Protein AF-M0AZI6-F1 (afdb_monomer)

Mean predicted aligned error: 20.74 Å

Sequence (158 aa):
MNLPDRFRDLPAWAAVLASVLGLVVVLTGLSMVLGIVFAGIAVGMELGSPALGVLAALLGLAIVAVPTIAVVLALRGGEDEREGGHGARYDDASDDRVATLRDRYTAGEIDDETFEQRVDELLSGTDATAAGTERESSKRRNHAADRADETRTPERER

Radius of gyration: 29.49 Å; Cα contacts (8 Å, |Δi|>4): 55; chains: 1; bounding box: 64×43×99 Å

InterPro domains:
  IPR018649 SHOCT domain [PF09851] (96-123)

Solvent-accessible surface area (backbone atoms only — not comparable to full-atom values): 9332 Å² total; per-residue (Å²): 131,86,76,68,73,81,69,75,72,69,53,74,66,54,58,51,50,52,51,53,50,50,50,51,51,51,50,51,53,52,49,53,51,50,48,40,36,51,50,18,40,53,55,9,56,76,70,75,34,63,69,56,3,52,51,44,13,52,52,49,40,48,69,51,48,51,58,51,51,50,51,54,48,50,66,66,57,62,73,81,78,72,72,99,65,97,78,65,80,67,61,56,61,50,53,55,52,52,53,56,50,51,53,38,41,77,71,62,78,43,55,70,70,60,48,54,56,52,49,52,51,56,58,56,53,58,62,54,60,66,64,57,61,60,61,58,58,54,57,59,52,55,60,56,56,62,64,63,64,79,75,73,73,89,83,75,93,131

Foldseek 3Di:
DDDDPVVVCPDPVNVVVVVVVVVVVVVVLVVVLVVLLVVLQVVCVVVVHSVRSNVSSVVSNCVSVVVVVVVVVCVVVVVPPDDDDPDPPQVVVLVVVLVVLVVCVVVVVDDPVRSVVVNCVSVVVSVVVVVPPVVVVVVVVVVVVVVVVVPPDDDDDD

Secondary structure (DSSP, 8-state):
----GGGT---HHHHHHHHHHHHHHHHHHHHHHHHHHHHHHHHHHHTT-HHHHHHHHHHHHHHHHHHHHHHHHHHHHTTSSS---S--TTTHHHHHHHHHHHHHHHTTSS-HHHHHHHHHHHHHHHHHHHHHHHHHHHHHHHHHHHHHHTT-------

Structure (mmCIF, N/CA/C/O backbone):
data_AF-M0AZI6-F1
#
_entry.id   AF-M0AZI6-F1
#
loop_
_atom_site.group_PDB
_atom_site.id
_atom_site.type_symbol
_atom_site.label_atom_id
_atom_site.label_alt_id
_atom_site.label_comp_id
_atom_site.label_asym_id
_atom_site.label_entity_id
_atom_site.label_seq_id
_atom_site.pdbx_PDB_ins_code
_atom_site.Cartn_x
_atom_site.Cartn_y
_atom_site.Cartn_z
_atom_site.occupancy
_atom_site.B_iso_or_equiv
_atom_site.auth_seq_id
_atom_site.auth_comp_id
_atom_site.auth_asym_id
_atom_site.auth_atom_id
_atom_site.pdbx_PDB_model_num
ATOM 1 N N . MET A 1 1 ? 4.549 8.734 -32.712 1.00 39.88 1 MET A N 1
ATOM 2 C CA . MET A 1 1 ? 5.541 9.827 -32.573 1.00 39.88 1 MET A CA 1
ATOM 3 C C . MET A 1 1 ? 6.822 9.201 -32.044 1.00 39.88 1 MET A C 1
ATOM 5 O O . MET A 1 1 ? 6.769 8.613 -30.976 1.00 39.88 1 MET A O 1
ATOM 9 N N . ASN A 1 2 ? 7.919 9.235 -32.809 1.00 50.94 2 ASN A N 1
ATOM 10 C CA . ASN A 1 2 ? 9.216 8.711 -32.363 1.00 50.94 2 ASN A CA 1
ATOM 11 C C . ASN A 1 2 ? 9.703 9.542 -31.172 1.00 50.94 2 ASN A C 1
ATOM 13 O O . ASN A 1 2 ? 9.966 10.736 -31.329 1.00 50.94 2 ASN A O 1
ATOM 17 N N . LEU A 1 3 ? 9.784 8.937 -29.986 1.00 52.16 3 LEU A N 1
ATOM 18 C CA . LEU A 1 3 ? 10.484 9.561 -28.871 1.00 52.16 3 LEU A CA 1
ATOM 19 C C . LEU A 1 3 ? 11.988 9.591 -29.205 1.00 52.16 3 LEU A C 1
ATOM 21 O O . LEU A 1 3 ? 12.523 8.576 -29.645 1.00 52.16 3 LEU A O 1
ATOM 25 N N . PRO A 1 4 ? 12.668 10.741 -29.052 1.00 62.44 4 PRO A N 1
ATOM 26 C CA . PRO A 1 4 ? 14.069 10.889 -29.432 1.00 62.44 4 PRO A CA 1
ATOM 27 C C . PRO A 1 4 ? 14.990 10.040 -28.544 1.00 62.44 4 PRO A C 1
ATOM 29 O O . PRO A 1 4 ? 14.836 10.025 -27.322 1.00 62.44 4 PRO A O 1
ATOM 32 N N . ASP A 1 5 ? 15.992 9.408 -29.162 1.00 62.00 5 ASP A N 1
ATOM 33 C CA . ASP A 1 5 ? 16.919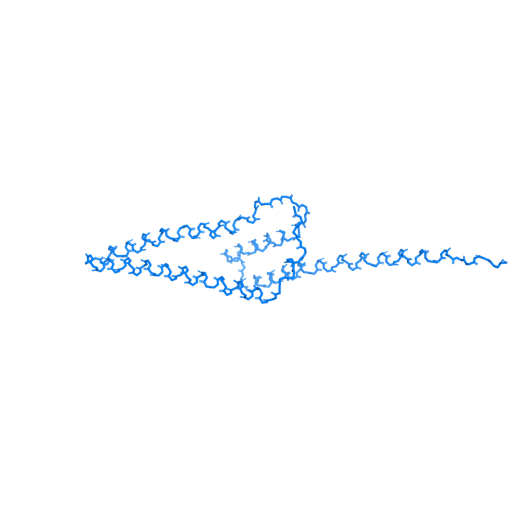 8.427 -28.563 1.00 62.00 5 ASP A CA 1
ATOM 34 C C . ASP A 1 5 ? 17.651 8.898 -27.295 1.00 62.00 5 ASP A C 1
ATOM 36 O O . ASP A 1 5 ? 18.075 8.085 -26.482 1.00 62.00 5 ASP A O 1
ATOM 40 N N . ARG A 1 6 ? 17.717 10.212 -27.056 1.00 59.53 6 ARG A N 1
ATOM 41 C CA . ARG A 1 6 ? 18.323 10.826 -25.861 1.00 59.53 6 ARG A CA 1
ATOM 42 C C . ARG A 1 6 ? 17.691 10.426 -24.518 1.00 59.53 6 ARG A C 1
ATOM 44 O O . ARG A 1 6 ? 18.242 10.771 -23.481 1.00 59.53 6 ARG A O 1
ATOM 51 N N . PHE A 1 7 ? 16.522 9.784 -24.523 1.00 56.47 7 PHE A N 1
ATOM 52 C CA . PHE A 1 7 ? 15.871 9.287 -23.305 1.00 56.47 7 PHE A CA 1
ATOM 53 C C . PHE A 1 7 ? 16.237 7.835 -22.964 1.00 56.47 7 PHE A C 1
ATOM 55 O O . PHE A 1 7 ? 15.854 7.365 -21.897 1.00 56.47 7 PHE A O 1
ATOM 62 N N . ARG A 1 8 ? 16.965 7.127 -23.841 1.00 56.31 8 ARG A N 1
ATOM 63 C CA . ARG A 1 8 ? 17.397 5.739 -23.595 1.00 56.31 8 ARG A CA 1
ATOM 64 C C . ARG A 1 8 ? 18.618 5.646 -22.680 1.00 56.31 8 ARG A C 1
ATOM 66 O O . ARG A 1 8 ? 18.723 4.687 -21.927 1.00 56.31 8 ARG A O 1
ATOM 73 N N . ASP A 1 9 ? 19.463 6.674 -22.664 1.00 62.69 9 ASP A N 1
ATOM 74 C CA . ASP A 1 9 ? 20.607 6.773 -21.755 1.00 62.69 9 ASP A CA 1
ATOM 75 C C . ASP A 1 9 ? 20.221 7.542 -20.486 1.00 62.69 9 ASP A C 1
ATOM 77 O O . ASP A 1 9 ? 20.711 8.644 -20.232 1.00 62.69 9 ASP A O 1
ATOM 81 N N . LEU A 1 10 ? 19.297 7.003 -19.687 1.00 62.66 10 LEU A N 1
ATOM 82 C CA . LEU A 1 10 ? 19.069 7.535 -18.344 1.00 62.66 10 LEU A CA 1
ATOM 83 C C . LEU A 1 10 ? 20.222 7.056 -17.444 1.00 62.66 10 LEU A C 1
ATOM 85 O O . LEU A 1 10 ? 20.344 5.861 -17.176 1.00 62.66 10 LEU A O 1
ATOM 89 N N . PRO A 1 11 ? 21.105 7.958 -16.991 1.00 74.25 11 PRO A N 1
ATOM 90 C CA . PRO A 1 11 ? 22.279 7.587 -16.210 1.00 74.25 11 PRO A CA 1
ATOM 91 C C . PRO A 1 11 ? 21.869 7.009 -14.850 1.00 74.25 11 PRO A C 1
ATOM 93 O O . PRO A 1 11 ? 20.858 7.411 -14.282 1.00 74.25 11 PRO A O 1
ATOM 96 N N . ALA A 1 12 ? 22.680 6.111 -14.283 1.00 74.50 12 ALA A N 1
ATOM 97 C CA . ALA A 1 12 ? 22.377 5.401 -13.031 1.00 74.50 12 ALA A CA 1
ATOM 98 C C . ALA A 1 12 ? 21.967 6.319 -11.856 1.00 74.50 12 ALA A C 1
ATOM 100 O O . ALA A 1 12 ? 21.188 5.918 -10.993 1.00 74.50 12 ALA A O 1
ATOM 101 N N . TRP A 1 13 ? 22.422 7.579 -11.837 1.00 72.00 13 TRP A N 1
ATOM 102 C CA . TRP A 1 13 ? 21.996 8.564 -10.837 1.00 72.00 13 TRP A CA 1
ATOM 103 C C . TRP A 1 13 ? 20.508 8.936 -10.938 1.00 72.00 13 TRP A C 1
ATOM 105 O O . TRP A 1 13 ? 19.894 9.247 -9.921 1.00 72.00 13 TRP A O 1
ATOM 115 N N . ALA A 1 14 ? 19.904 8.868 -12.127 1.00 78.19 14 ALA A N 1
ATOM 116 C CA . ALA A 1 14 ? 18.480 9.112 -12.331 1.00 78.19 14 ALA A CA 1
ATOM 117 C C . ALA A 1 14 ? 17.626 8.019 -11.674 1.00 78.19 14 ALA A C 1
ATOM 119 O O . ALA A 1 14 ? 16.618 8.336 -11.048 1.00 78.19 14 ALA A O 1
ATOM 120 N N . ALA A 1 15 ? 18.063 6.756 -11.730 1.00 74.75 15 ALA A N 1
ATOM 121 C CA . ALA A 1 15 ? 17.407 5.656 -11.020 1.00 74.75 15 ALA A CA 1
ATOM 122 C C . ALA A 1 15 ? 17.476 5.848 -9.496 1.00 74.75 15 ALA A C 1
ATOM 124 O O . ALA A 1 15 ? 16.485 5.650 -8.795 1.00 74.75 15 ALA A O 1
ATOM 125 N N . VAL A 1 16 ? 18.619 6.317 -8.981 1.00 80.12 16 VAL A N 1
ATOM 126 C CA . VAL A 1 16 ? 18.770 6.652 -7.556 1.00 80.12 16 VAL A CA 1
ATOM 127 C C . VAL A 1 16 ? 17.843 7.803 -7.161 1.00 80.12 16 VAL A C 1
ATOM 129 O O . VAL A 1 16 ? 17.147 7.698 -6.156 1.00 80.12 16 VAL A O 1
ATOM 132 N N . LEU A 1 17 ? 17.767 8.876 -7.955 1.00 85.19 17 LEU A N 1
ATOM 133 C CA . LEU A 1 17 ? 16.854 9.991 -7.680 1.00 85.19 17 LEU A CA 1
ATOM 134 C C . LEU A 1 17 ? 15.383 9.579 -7.759 1.00 85.19 17 LEU A C 1
ATOM 136 O O . LEU A 1 17 ? 14.599 10.009 -6.919 1.00 85.19 17 LEU A O 1
ATOM 140 N N . ALA A 1 18 ? 15.009 8.739 -8.725 1.00 80.25 18 ALA A N 1
ATOM 141 C CA . ALA A 1 18 ? 13.656 8.204 -8.830 1.00 80.25 18 ALA A CA 1
ATOM 142 C C . ALA A 1 18 ? 13.306 7.331 -7.616 1.00 80.25 18 ALA A C 1
ATOM 144 O O . ALA A 1 18 ? 12.222 7.474 -7.056 1.00 80.25 18 ALA A O 1
ATOM 145 N N . SER A 1 19 ? 14.242 6.496 -7.157 1.00 81.25 19 SER A N 1
ATOM 146 C CA . SER A 1 19 ? 14.090 5.688 -5.942 1.00 81.25 19 SER A CA 1
ATOM 147 C C . SER A 1 19 ? 13.926 6.559 -4.692 1.00 81.25 19 SER A C 1
ATOM 149 O O . SER A 1 19 ? 12.984 6.372 -3.923 1.00 81.25 19 SER A O 1
ATOM 151 N N . VAL A 1 20 ? 14.772 7.580 -4.524 1.00 88.69 20 VAL A N 1
ATOM 152 C CA . VAL A 1 20 ? 14.676 8.532 -3.404 1.00 88.69 20 VAL A CA 1
ATOM 153 C C . VAL A 1 20 ? 13.359 9.303 -3.451 1.00 88.69 20 VAL A C 1
ATOM 155 O O . VAL A 1 20 ? 12.695 9.441 -2.427 1.00 88.69 20 VAL A O 1
ATOM 158 N N . LEU A 1 21 ? 12.944 9.777 -4.627 1.00 85.62 21 LEU A N 1
ATOM 159 C CA . LEU A 1 21 ? 11.679 10.488 -4.791 1.00 85.62 21 LEU A CA 1
ATOM 160 C C . LEU A 1 21 ? 10.487 9.576 -4.479 1.00 85.62 21 LEU A C 1
ATOM 162 O O . LEU A 1 21 ? 9.579 9.985 -3.759 1.00 85.62 21 LEU A O 1
ATOM 166 N N . GLY A 1 22 ? 10.516 8.3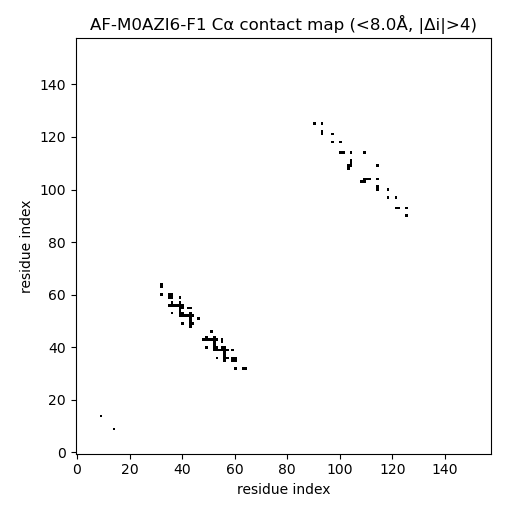30 -4.955 1.00 83.75 22 GLY A N 1
ATOM 167 C CA . GLY A 1 22 ? 9.520 7.313 -4.629 1.00 83.75 22 GLY A CA 1
ATOM 168 C C . GLY A 1 22 ? 9.438 7.064 -3.125 1.00 83.75 22 GLY A C 1
ATOM 169 O O . GLY A 1 22 ? 8.349 7.103 -2.555 1.00 83.75 22 GLY A O 1
ATOM 170 N N . LEU A 1 23 ? 10.583 6.917 -2.457 1.00 87.12 23 LEU A N 1
ATOM 171 C CA . LEU A 1 23 ? 10.650 6.764 -1.005 1.00 87.12 23 LEU A CA 1
ATOM 172 C C . LEU A 1 23 ? 10.051 7.974 -0.276 1.00 87.12 23 LEU A C 1
ATOM 174 O O . LEU A 1 23 ? 9.288 7.791 0.667 1.00 87.12 23 LEU A O 1
ATOM 178 N N . VAL A 1 24 ? 10.351 9.199 -0.719 1.00 89.00 24 VAL A N 1
ATOM 179 C CA . VAL A 1 24 ? 9.799 10.433 -0.133 1.00 89.00 24 VAL A CA 1
ATOM 180 C C . VAL A 1 24 ? 8.284 10.495 -0.300 1.00 89.00 24 VAL A C 1
ATOM 182 O O . VAL A 1 24 ? 7.582 10.844 0.649 1.00 89.00 24 VAL A O 1
ATOM 185 N N . VAL A 1 25 ? 7.761 10.134 -1.471 1.00 84.81 25 VAL A N 1
ATOM 186 C CA . VAL A 1 25 ? 6.313 10.088 -1.721 1.00 84.81 25 VAL A CA 1
ATOM 187 C C . VAL A 1 25 ? 5.646 9.047 -0.823 1.00 84.81 25 VAL A C 1
ATOM 189 O O . VAL A 1 25 ? 4.640 9.356 -0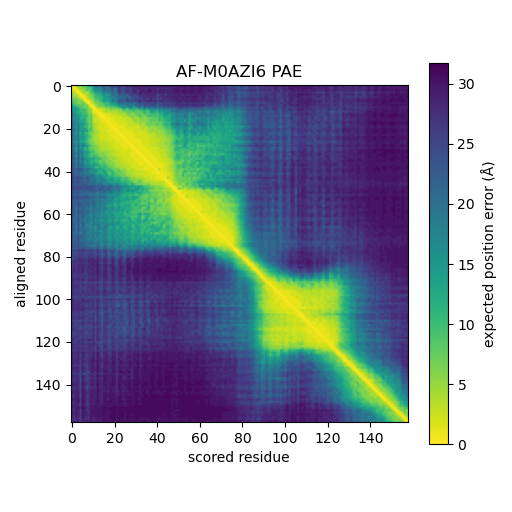.185 1.00 84.81 25 VAL A O 1
ATOM 192 N N . VAL A 1 26 ? 6.233 7.853 -0.699 1.00 83.19 26 VAL A N 1
ATOM 193 C CA . VAL A 1 26 ? 5.743 6.801 0.205 1.00 83.19 26 VAL A CA 1
ATOM 194 C C . VAL A 1 26 ? 5.764 7.278 1.655 1.00 83.19 26 VAL A C 1
ATOM 196 O O . VAL A 1 26 ? 4.753 7.155 2.344 1.00 83.19 26 VAL A O 1
ATOM 199 N N . LEU A 1 27 ? 6.864 7.881 2.115 1.00 84.38 27 LEU A N 1
ATOM 200 C CA . LEU A 1 27 ? 6.968 8.424 3.472 1.00 84.38 27 LEU A CA 1
ATOM 201 C C . LEU A 1 27 ? 5.931 9.519 3.727 1.00 84.38 27 LEU A C 1
ATOM 203 O O . LEU A 1 27 ? 5.328 9.561 4.795 1.00 84.38 27 LEU A O 1
ATOM 207 N N . THR A 1 28 ? 5.718 10.402 2.753 1.00 87.00 28 THR A N 1
ATOM 208 C CA . THR A 1 28 ? 4.760 11.507 2.867 1.00 87.00 28 THR A CA 1
ATOM 209 C C . THR A 1 28 ? 3.333 10.974 2.936 1.00 87.00 28 THR A C 1
ATOM 211 O O . THR A 1 28 ? 2.567 11.393 3.803 1.00 87.00 28 THR A O 1
ATOM 214 N N . GLY A 1 29 ? 2.990 10.000 2.088 1.00 84.06 29 GLY A N 1
ATOM 215 C CA . GLY A 1 29 ? 1.700 9.313 2.138 1.00 84.06 29 GLY A CA 1
ATOM 216 C C . GLY A 1 29 ? 1.482 8.596 3.470 1.00 84.06 29 GLY A C 1
ATOM 217 O O . GLY A 1 29 ? 0.439 8.767 4.099 1.00 84.06 29 GLY A O 1
ATOM 218 N N . LEU A 1 30 ? 2.495 7.870 3.952 1.00 83.00 30 LEU A N 1
ATOM 219 C CA . LEU A 1 30 ? 2.462 7.196 5.250 1.00 83.00 30 LEU A CA 1
ATOM 220 C C . LEU A 1 30 ? 2.253 8.195 6.398 1.00 83.00 30 LEU A C 1
ATOM 222 O O . LEU A 1 30 ? 1.440 7.958 7.287 1.00 83.00 30 LEU A O 1
ATOM 226 N N . SER A 1 31 ? 2.949 9.332 6.357 1.00 87.38 31 SER A N 1
ATOM 227 C CA . SER A 1 31 ? 2.853 10.386 7.370 1.00 87.38 31 SER A CA 1
ATOM 228 C C . SER A 1 31 ? 1.473 11.055 7.371 1.00 87.38 31 SER A C 1
ATOM 230 O O . SER A 1 31 ? 0.894 11.289 8.432 1.00 87.38 31 SER A O 1
ATOM 232 N N . MET A 1 32 ? 0.888 11.286 6.190 1.00 86.56 32 MET A N 1
ATOM 233 C CA . MET A 1 32 ? -0.471 11.820 6.054 1.00 86.56 32 MET A CA 1
ATOM 234 C C . MET A 1 32 ? -1.515 10.857 6.634 1.00 86.56 32 MET A C 1
ATOM 236 O O . MET A 1 32 ? -2.386 11.274 7.398 1.00 86.56 32 MET A O 1
ATOM 240 N N . VAL A 1 33 ? -1.393 9.562 6.327 1.00 80.94 33 VAL A N 1
ATOM 241 C CA . VAL A 1 33 ? -2.247 8.506 6.888 1.00 80.94 33 VAL A CA 1
ATOM 242 C C . VAL A 1 33 ? -2.140 8.464 8.412 1.00 80.94 33 VAL A C 1
ATOM 244 O O . VAL A 1 3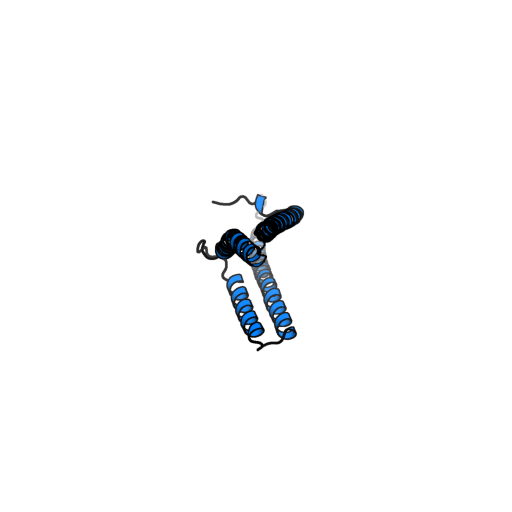3 ? -3.158 8.457 9.107 1.00 80.94 33 VAL A O 1
ATOM 247 N N . LEU A 1 34 ? -0.917 8.493 8.943 1.00 83.50 34 LEU A N 1
ATOM 248 C CA . LEU A 1 34 ? -0.677 8.465 10.382 1.00 83.50 34 LEU A CA 1
ATOM 249 C C . LEU A 1 34 ? -1.275 9.696 11.078 1.00 83.50 34 LEU A C 1
ATOM 251 O O . LEU A 1 34 ? -1.887 9.564 12.137 1.00 83.50 34 LEU A O 1
ATOM 255 N N . GLY A 1 35 ? -1.170 10.874 10.456 1.00 87.12 35 GLY A N 1
ATOM 256 C CA . GLY A 1 35 ? -1.779 12.111 10.945 1.00 87.12 35 GLY A CA 1
ATOM 257 C C . GLY A 1 35 ? -3.305 12.034 11.042 1.00 87.12 35 GLY A C 1
ATOM 258 O O . GLY A 1 35 ? -3.874 12.463 12.044 1.00 87.12 35 GLY A O 1
ATOM 259 N N . ILE A 1 36 ? -3.972 11.432 10.054 1.00 81.00 36 ILE A N 1
ATOM 260 C CA . ILE A 1 36 ? -5.434 11.249 10.056 1.00 81.00 36 ILE A CA 1
ATOM 261 C C . ILE A 1 36 ? -5.875 10.311 11.181 1.00 81.00 36 ILE A C 1
ATOM 263 O O . ILE A 1 36 ? -6.848 10.596 11.881 1.00 81.00 36 ILE A O 1
ATOM 267 N N . VAL A 1 37 ? -5.139 9.220 11.395 1.00 79.25 37 VAL A N 1
ATOM 268 C CA . VAL A 1 37 ? -5.407 8.287 12.497 1.00 79.25 37 VAL A CA 1
ATOM 269 C C . VAL A 1 37 ? -5.241 8.989 13.844 1.00 79.25 37 VAL A C 1
ATOM 271 O O . VAL A 1 37 ? -6.119 8.893 14.701 1.00 79.25 37 VAL A O 1
ATOM 274 N N . PHE A 1 38 ? -4.153 9.743 14.021 1.00 83.56 38 PHE A N 1
ATOM 275 C CA . PHE A 1 38 ? -3.885 10.465 15.264 1.00 83.56 38 PHE A CA 1
ATOM 276 C C . PHE A 1 38 ? -4.939 11.543 15.543 1.00 83.56 38 PHE A C 1
ATOM 278 O O . PHE A 1 38 ? -5.409 11.667 16.673 1.00 83.56 38 PHE A O 1
ATOM 285 N N . ALA A 1 39 ? -5.364 12.274 14.509 1.00 80.44 39 ALA A N 1
ATOM 286 C CA . ALA A 1 39 ? -6.440 13.255 14.605 1.00 80.44 39 ALA A CA 1
ATOM 287 C C . ALA A 1 39 ? -7.776 12.601 14.994 1.00 80.44 39 ALA A C 1
ATOM 289 O O . ALA A 1 39 ? -8.462 13.097 15.885 1.00 80.44 39 ALA A O 1
ATOM 290 N N . GLY A 1 40 ? -8.126 11.458 14.393 1.00 74.44 40 GLY A N 1
ATOM 291 C CA . GLY A 1 40 ? -9.335 10.709 14.751 1.00 74.44 40 GLY A CA 1
ATOM 292 C C . GLY A 1 40 ? -9.322 10.225 16.204 1.00 74.44 40 GLY A C 1
ATOM 293 O O . GLY A 1 40 ? -10.308 10.389 16.923 1.00 74.44 40 GLY A O 1
ATOM 294 N N . ILE A 1 41 ? -8.184 9.704 16.673 1.00 76.44 41 ILE A N 1
ATOM 295 C CA . ILE A 1 41 ? -8.009 9.277 18.069 1.00 76.44 41 ILE A CA 1
ATOM 296 C C . ILE A 1 41 ? -8.133 10.468 19.028 1.00 76.44 41 ILE A C 1
ATOM 298 O O . ILE A 1 41 ? -8.839 10.357 20.030 1.00 76.44 41 ILE A O 1
ATOM 302 N N . ALA A 1 42 ? -7.499 11.603 18.720 1.00 82.62 42 ALA A N 1
ATOM 303 C CA . ALA A 1 42 ? -7.572 12.812 19.540 1.00 82.62 42 ALA A CA 1
ATOM 304 C C . ALA A 1 42 ? -9.019 13.312 19.694 1.00 82.62 42 ALA A C 1
ATOM 306 O O . ALA A 1 42 ? -9.473 13.546 20.813 1.00 82.62 42 ALA A O 1
ATOM 307 N N . VAL A 1 43 ? -9.775 13.360 18.592 1.00 77.50 43 VAL A N 1
ATOM 308 C CA . VAL A 1 43 ? -11.202 13.725 18.598 1.00 77.50 43 VAL A CA 1
ATOM 309 C C . VAL A 1 43 ? -12.029 12.749 19.445 1.00 77.50 43 VAL A C 1
ATOM 311 O O . VAL A 1 43 ? -12.908 13.165 20.198 1.00 77.50 43 VAL A O 1
ATOM 314 N N . GLY A 1 44 ? -11.741 11.447 19.382 1.00 74.69 44 GLY A N 1
ATOM 315 C CA . GLY A 1 44 ? -12.424 10.457 20.220 1.00 74.69 44 GLY A CA 1
ATOM 316 C C . GLY A 1 44 ? -12.127 10.575 21.709 1.00 74.69 44 GLY A C 1
ATOM 317 O O . GLY A 1 44 ? -13.023 10.358 22.528 1.00 74.69 44 GLY A O 1
ATOM 318 N N . M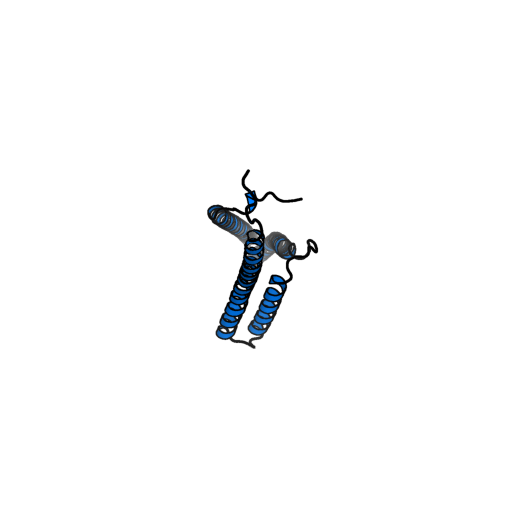ET A 1 45 ? -10.890 10.930 22.071 1.00 77.31 45 MET A N 1
ATOM 319 C CA . MET A 1 45 ? -10.539 11.201 23.467 1.00 77.31 45 MET A CA 1
ATOM 320 C C . MET A 1 45 ? -11.285 12.426 23.999 1.00 77.31 45 MET A C 1
ATOM 322 O O . MET A 1 45 ? -11.794 12.383 25.116 1.00 77.31 45 MET A O 1
ATOM 326 N N . GLU A 1 46 ? -11.413 13.482 23.194 1.00 79.19 46 GLU A N 1
ATOM 327 C CA . GLU A 1 46 ? -12.133 14.706 23.567 1.00 79.19 46 GLU A CA 1
ATOM 328 C C . GLU A 1 46 ? -13.645 14.478 23.736 1.00 79.19 46 GLU A C 1
ATOM 330 O O . GLU A 1 46 ? -14.272 15.047 24.626 1.00 79.19 46 GLU A O 1
ATOM 335 N N . LEU A 1 47 ? -14.221 13.554 22.961 1.00 79.75 47 LEU A N 1
ATOM 336 C CA . LEU A 1 47 ? -15.616 13.112 23.093 1.00 79.75 47 LEU A CA 1
ATOM 33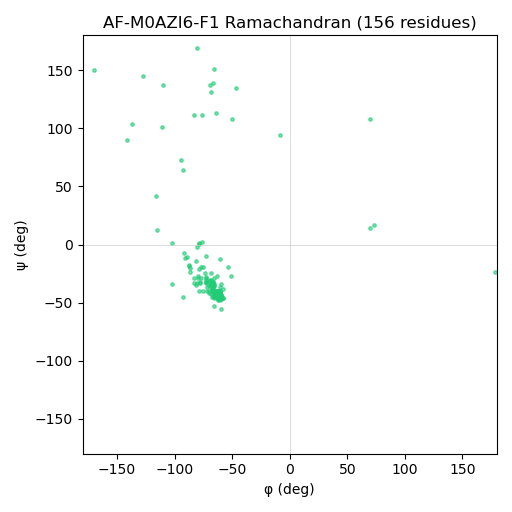7 C C . LEU A 1 47 ? -15.844 12.110 24.243 1.00 79.75 47 LEU A C 1
ATOM 339 O O . LEU A 1 47 ? -16.968 11.642 24.435 1.00 79.75 47 LEU A O 1
ATOM 343 N N . GLY A 1 48 ? -14.801 11.746 24.997 1.00 80.75 48 GLY A N 1
ATOM 344 C CA . GLY A 1 48 ? -14.884 10.810 26.124 1.00 80.75 48 GLY A CA 1
ATOM 345 C C . GLY A 1 48 ? -15.163 9.358 25.722 1.00 80.75 48 GLY A C 1
ATOM 346 O O . GLY A 1 48 ? -15.507 8.540 26.575 1.00 80.75 48 GLY A O 1
ATOM 347 N N . SER A 1 49 ? -15.025 9.018 24.436 1.00 81.44 49 SER A N 1
ATOM 348 C CA . SER A 1 49 ? -15.292 7.678 23.913 1.00 81.44 49 SER A CA 1
ATOM 349 C C . SER A 1 49 ? -14.204 7.249 22.924 1.00 81.44 49 SER A C 1
ATOM 351 O O . SER A 1 49 ? -14.219 7.656 21.756 1.00 81.44 49 SER A O 1
ATOM 353 N N . PRO A 1 50 ? -13.279 6.361 23.335 1.00 73.75 50 PRO A N 1
ATOM 354 C CA . PRO A 1 50 ? -12.224 5.874 22.449 1.00 73.75 50 PRO A CA 1
ATOM 355 C C . PRO A 1 50 ? -12.790 5.096 21.252 1.00 73.75 50 PRO A C 1
ATOM 357 O O . PRO A 1 50 ? -12.198 5.110 20.177 1.00 73.75 50 PRO A O 1
ATOM 360 N N . ALA A 1 51 ? -13.969 4.479 21.401 1.00 79.62 51 ALA A N 1
ATOM 361 C CA . ALA A 1 51 ? -14.653 3.782 20.314 1.00 79.62 51 ALA A CA 1
ATOM 362 C C . ALA A 1 51 ? -15.051 4.733 19.171 1.00 79.62 51 ALA A C 1
ATOM 364 O O . ALA A 1 51 ? -14.885 4.389 18.002 1.00 79.62 51 ALA A O 1
ATOM 365 N N . LEU A 1 52 ? -15.513 5.947 19.497 1.00 77.31 52 LEU A N 1
ATOM 366 C CA . LEU A 1 52 ? -15.814 6.972 18.493 1.00 77.31 52 LEU A CA 1
ATOM 367 C C . LEU A 1 52 ? -14.541 7.482 17.807 1.00 77.31 52 LEU A C 1
ATOM 369 O O . LEU A 1 52 ? -14.560 7.714 16.601 1.00 77.31 52 LEU A O 1
ATOM 373 N N . GLY A 1 53 ? -13.428 7.588 18.539 1.00 77.12 53 GLY A N 1
ATOM 374 C CA . GLY A 1 53 ? -12.132 7.970 17.966 1.00 77.12 53 GLY A CA 1
ATOM 375 C C . GLY A 1 53 ? -11.585 6.959 16.974 1.00 77.12 53 GLY A C 1
ATOM 376 O O . GLY A 1 53 ? -11.153 7.329 15.886 1.00 77.12 53 GLY A O 1
ATOM 377 N N . VAL A 1 54 ? -11.653 5.671 17.319 1.00 78.25 54 VAL A N 1
ATOM 378 C CA . VAL A 1 54 ? -11.253 4.586 16.412 1.00 78.25 54 VAL A CA 1
ATOM 379 C C . VAL A 1 54 ? -12.136 4.579 15.167 1.00 78.25 54 VAL A C 1
ATOM 381 O O . VAL A 1 54 ? -11.618 4.477 14.059 1.00 78.25 54 VAL A O 1
ATOM 384 N N . LEU A 1 55 ? -13.452 4.752 15.319 1.00 81.88 55 LEU A N 1
ATOM 385 C CA . LEU A 1 55 ? -14.365 4.812 14.179 1.00 81.88 55 LEU A CA 1
ATOM 386 C C . LEU A 1 55 ? -14.062 6.014 13.267 1.00 81.88 55 LEU A C 1
ATOM 388 O O . LEU A 1 55 ? -13.999 5.855 12.051 1.00 81.88 55 LEU A O 1
ATOM 392 N N . ALA A 1 56 ? -13.821 7.195 13.843 1.00 77.94 56 ALA A N 1
ATOM 393 C CA . ALA A 1 56 ? -13.452 8.397 13.097 1.00 77.94 56 ALA A CA 1
ATOM 394 C C . ALA A 1 56 ? -12.098 8.245 12.384 1.00 77.94 56 ALA A C 1
ATOM 396 O O . ALA A 1 56 ? -11.969 8.624 11.220 1.00 77.94 56 ALA A O 1
ATOM 397 N N . ALA A 1 57 ? -11.110 7.639 13.048 1.00 77.38 57 ALA A N 1
ATOM 398 C CA . ALA A 1 57 ? -9.807 7.332 12.466 1.00 77.38 57 ALA A CA 1
ATOM 399 C C . ALA A 1 57 ? -9.924 6.353 11.288 1.00 77.38 57 ALA A C 1
ATOM 401 O O . ALA A 1 57 ? -9.332 6.591 10.239 1.00 77.38 57 ALA A O 1
ATOM 402 N N . LEU A 1 58 ? -10.719 5.285 11.427 1.00 80.25 58 LEU A N 1
ATOM 403 C CA . LEU A 1 58 ? -10.972 4.322 10.351 1.00 80.25 58 LEU A CA 1
ATOM 404 C C . LEU A 1 58 ? -11.708 4.962 9.171 1.00 80.25 58 LEU A C 1
ATOM 406 O O . LEU A 1 58 ? -11.369 4.690 8.021 1.00 80.25 58 LEU A O 1
ATOM 410 N N . LEU A 1 59 ? -12.683 5.833 9.439 1.00 82.69 59 LEU A N 1
ATOM 411 C CA . LEU A 1 59 ? -13.415 6.544 8.394 1.00 82.69 59 LEU A CA 1
ATOM 412 C C . LEU A 1 59 ? -12.494 7.506 7.628 1.00 82.69 59 LEU A C 1
ATOM 414 O O . LEU A 1 59 ? -12.484 7.504 6.399 1.00 82.69 59 LEU A O 1
ATOM 418 N N . GLY A 1 60 ? -11.675 8.280 8.347 1.00 76.88 60 GLY A N 1
ATOM 419 C CA . GLY A 1 60 ? -10.669 9.157 7.749 1.00 76.88 60 GLY A CA 1
ATOM 420 C C . GLY A 1 60 ? -9.624 8.379 6.946 1.00 76.88 60 GLY A C 1
ATOM 421 O O . GLY A 1 60 ? -9.269 8.784 5.839 1.00 76.88 60 GLY A O 1
ATOM 422 N N . LEU A 1 61 ? -9.180 7.231 7.465 1.00 78.81 61 LEU A N 1
ATOM 423 C CA . LEU A 1 61 ? -8.269 6.332 6.765 1.00 78.81 61 LEU A CA 1
ATOM 424 C C . LEU A 1 61 ? -8.889 5.819 5.466 1.00 78.81 61 LEU A C 1
ATOM 426 O O . LEU A 1 61 ? -8.232 5.871 4.435 1.00 78.81 61 LEU A O 1
ATOM 430 N N . ALA A 1 62 ? -10.140 5.357 5.490 1.00 81.62 62 ALA A N 1
ATOM 431 C CA . ALA A 1 62 ? -10.815 4.833 4.306 1.00 81.62 62 ALA A CA 1
ATOM 432 C C . ALA A 1 62 ? -10.949 5.891 3.198 1.00 81.62 62 ALA A C 1
ATOM 434 O O . ALA A 1 62 ? -10.710 5.584 2.031 1.00 81.62 62 ALA A O 1
ATOM 435 N N . ILE A 1 63 ? -11.254 7.144 3.559 1.00 83.38 63 ILE A N 1
ATOM 436 C CA . ILE A 1 63 ? -11.368 8.264 2.609 1.00 83.38 63 ILE A CA 1
ATOM 437 C C . ILE A 1 63 ? -10.062 8.498 1.840 1.00 83.38 63 ILE A C 1
ATOM 439 O O . ILE A 1 63 ? -10.113 8.866 0.670 1.00 83.38 63 ILE A O 1
ATOM 443 N N . VAL A 1 64 ? -8.904 8.279 2.467 1.00 76.56 64 VAL A N 1
ATOM 444 C CA . VAL A 1 64 ? -7.595 8.475 1.822 1.00 76.56 64 VAL A CA 1
ATOM 445 C C . VAL A 1 64 ? -7.068 7.188 1.198 1.00 76.56 64 VAL A C 1
ATOM 447 O O . VAL A 1 64 ? -6.634 7.194 0.051 1.00 76.56 64 VAL A O 1
ATOM 450 N N . ALA A 1 65 ? -7.153 6.065 1.904 1.00 77.31 65 ALA A N 1
ATOM 451 C CA . ALA A 1 65 ? -6.612 4.791 1.451 1.00 77.31 65 ALA A CA 1
ATOM 452 C C . ALA A 1 65 ? -7.295 4.292 0.173 1.00 77.31 65 ALA A C 1
ATOM 454 O O . ALA A 1 65 ? -6.607 3.828 -0.730 1.00 77.31 65 ALA A O 1
ATOM 455 N N . VAL A 1 66 ? -8.621 4.420 0.056 1.00 84.81 66 VAL A N 1
ATOM 456 C CA . VAL A 1 66 ? -9.365 3.956 -1.128 1.00 84.81 66 VAL A CA 1
ATOM 457 C C . VAL A 1 66 ? -8.897 4.643 -2.419 1.00 84.81 66 VAL A C 1
ATOM 459 O O . VAL A 1 66 ? -8.502 3.924 -3.338 1.00 84.81 66 VAL A O 1
ATOM 462 N N . PRO A 1 67 ? -8.878 5.987 -2.535 1.00 78.94 67 PRO A N 1
ATOM 463 C CA . PRO A 1 67 ? -8.391 6.636 -3.748 1.00 78.94 67 PRO A CA 1
ATOM 464 C C . PRO A 1 67 ? -6.894 6.406 -3.969 1.00 78.94 67 PRO A C 1
ATOM 466 O O . PRO A 1 67 ? -6.486 6.234 -5.112 1.00 78.94 67 PRO A O 1
ATOM 469 N N . THR A 1 68 ? -6.070 6.341 -2.916 1.00 75.69 68 THR A N 1
ATOM 470 C CA . THR A 1 68 ? -4.641 6.027 -3.075 1.00 75.69 68 THR A CA 1
ATOM 471 C C . THR A 1 68 ? -4.435 4.633 -3.664 1.00 75.69 68 THR A C 1
ATOM 473 O O . THR A 1 68 ? -3.696 4.490 -4.635 1.00 75.69 68 THR A O 1
ATOM 476 N N . ILE A 1 69 ? -5.119 3.616 -3.134 1.00 81.25 69 ILE A N 1
ATOM 477 C CA . ILE A 1 69 ? -5.062 2.246 -3.659 1.00 81.25 69 ILE A CA 1
ATOM 478 C C . ILE A 1 69 ? -5.596 2.212 -5.088 1.00 81.25 69 ILE A C 1
ATOM 480 O O . ILE A 1 69 ? -4.955 1.612 -5.942 1.00 81.25 69 ILE A O 1
ATOM 484 N N . ALA A 1 70 ? -6.711 2.889 -5.374 1.00 83.81 70 ALA A N 1
ATOM 485 C CA . ALA A 1 70 ? -7.284 2.948 -6.717 1.00 83.81 70 ALA A CA 1
ATOM 486 C C . ALA A 1 70 ? -6.318 3.572 -7.735 1.00 83.81 70 ALA A C 1
ATOM 488 O O . ALA A 1 70 ? -6.168 3.044 -8.831 1.00 83.81 70 ALA A O 1
ATOM 489 N N . VAL A 1 71 ? -5.621 4.652 -7.370 1.00 79.06 71 VAL A N 1
ATOM 490 C CA . VAL A 1 71 ? -4.601 5.279 -8.225 1.00 79.06 71 VAL A CA 1
ATOM 491 C C . VAL A 1 71 ? -3.414 4.343 -8.435 1.00 79.06 71 VAL A C 1
ATOM 493 O O . VAL A 1 71 ? -2.967 4.183 -9.565 1.00 79.06 71 VAL A O 1
ATOM 496 N N . VAL A 1 72 ? -2.923 3.685 -7.383 1.00 80.00 72 VAL A N 1
ATOM 497 C CA . VAL A 1 72 ? -1.822 2.714 -7.498 1.00 80.00 72 VAL A CA 1
ATOM 498 C C . VAL A 1 72 ? -2.218 1.530 -8.383 1.00 80.00 72 VAL A C 1
ATOM 500 O O . VAL A 1 72 ? -1.427 1.106 -9.222 1.00 80.00 72 VAL A O 1
ATOM 503 N N . LEU A 1 73 ? -3.441 1.017 -8.236 1.00 79.88 73 LEU A N 1
ATOM 504 C CA . LEU A 1 73 ? -3.961 -0.062 -9.072 1.00 79.88 73 LEU A CA 1
ATOM 505 C C . LEU A 1 73 ? -4.147 0.386 -10.521 1.00 79.88 73 LEU A C 1
ATOM 507 O O . LEU A 1 73 ? -3.792 -0.358 -11.422 1.00 79.88 73 LEU A O 1
ATOM 511 N N . ALA A 1 74 ? -4.651 1.597 -10.756 1.00 74.50 74 ALA A N 1
ATOM 512 C CA . ALA A 1 74 ? -4.814 2.143 -12.102 1.00 74.50 74 ALA A CA 1
ATOM 513 C C . ALA A 1 74 ? -3.465 2.385 -12.794 1.00 74.50 74 ALA A C 1
ATOM 515 O O . ALA A 1 74 ? -3.340 2.171 -13.996 1.00 74.50 74 ALA A O 1
ATOM 516 N N . LEU A 1 75 ? -2.443 2.796 -12.039 1.00 74.81 75 LEU A N 1
ATOM 517 C CA . LEU A 1 75 ? -1.078 2.928 -12.548 1.00 74.81 75 LEU A CA 1
ATOM 518 C C . LEU A 1 75 ? -0.444 1.566 -12.853 1.00 74.81 75 LEU A C 1
ATOM 520 O O . LEU A 1 75 ? 0.311 1.476 -13.811 1.00 74.81 75 LEU A O 1
ATOM 524 N N . ARG A 1 76 ? -0.770 0.520 -12.082 1.00 71.81 76 ARG A N 1
ATOM 525 C CA . ARG A 1 76 ? -0.324 -0.861 -12.341 1.00 71.81 76 ARG A CA 1
ATOM 526 C C . ARG A 1 76 ? -1.096 -1.570 -13.457 1.00 71.81 76 ARG A C 1
ATOM 528 O O . ARG A 1 76 ? -0.516 -2.392 -14.139 1.00 71.81 76 ARG A O 1
ATOM 535 N N . GLY A 1 77 ? -2.386 -1.283 -13.632 1.00 54.72 77 GLY A N 1
ATOM 536 C CA . GLY A 1 77 ? -3.234 -1.900 -14.664 1.00 54.72 77 GLY A CA 1
ATOM 537 C C . GLY A 1 77 ? -3.236 -1.157 -16.004 1.00 54.72 77 GLY A C 1
ATOM 538 O O . GLY A 1 77 ? -3.740 -1.670 -16.994 1.00 54.72 77 GLY A O 1
ATOM 539 N N . GLY A 1 78 ? -2.677 0.055 -16.062 1.00 47.94 78 GLY A N 1
ATOM 540 C CA . GLY A 1 78 ? -2.592 0.858 -17.288 1.00 47.94 78 GLY A CA 1
ATOM 541 C C . GLY A 1 78 ? -1.522 0.403 -18.290 1.00 47.94 78 GLY A C 1
ATOM 542 O O . GLY A 1 78 ? -1.351 1.068 -19.316 1.00 47.94 78 GLY A O 1
ATOM 543 N N . GLU A 1 79 ? -0.801 -0.679 -17.992 1.00 51.25 79 GLU A N 1
ATOM 544 C CA . GLU A 1 79 ? 0.210 -1.289 -18.865 1.00 51.25 79 GLU A CA 1
ATOM 545 C C . GLU A 1 79 ? -0.404 -2.324 -19.833 1.00 51.25 79 GLU A C 1
ATOM 547 O O . GLU A 1 79 ? 0.170 -2.559 -20.892 1.00 51.25 79 GLU A O 1
ATOM 552 N N . ASP A 1 80 ? -1.620 -2.824 -19.565 1.00 50.84 80 ASP A N 1
ATOM 553 C CA . ASP A 1 80 ? -2.247 -3.898 -20.359 1.00 50.84 80 ASP A CA 1
ATOM 554 C C . ASP A 1 80 ? -3.125 -3.409 -21.535 1.00 50.84 80 ASP A C 1
ATOM 556 O O . ASP A 1 80 ? -3.505 -4.197 -22.400 1.00 50.84 80 ASP A O 1
ATOM 560 N N . GLU A 1 81 ? -3.459 -2.113 -21.620 1.00 48.72 81 GLU A N 1
ATOM 561 C CA . GLU A 1 81 ? -4.478 -1.618 -22.573 1.00 48.72 81 GLU A CA 1
ATOM 562 C C . GLU A 1 81 ? -3.963 -0.673 -23.679 1.00 48.72 81 GLU A C 1
ATOM 564 O O . GLU A 1 81 ? -4.765 -0.068 -24.400 1.00 48.72 81 GLU A O 1
ATOM 569 N N . ARG A 1 82 ? -2.644 -0.542 -23.893 1.00 44.94 82 ARG A N 1
ATOM 570 C CA . ARG A 1 82 ? -2.109 0.257 -25.016 1.00 44.94 82 ARG A CA 1
ATOM 571 C C . ARG A 1 82 ? -1.436 -0.589 -26.094 1.00 44.94 82 ARG A C 1
ATOM 573 O O . ARG A 1 82 ? -0.259 -0.904 -26.023 1.00 44.94 82 ARG A O 1
ATOM 580 N N . GLU A 1 83 ? -2.213 -0.786 -27.155 1.00 39.75 83 GLU A N 1
ATOM 581 C CA . GLU A 1 83 ? -1.771 -0.920 -28.546 1.00 39.75 83 GLU A CA 1
ATOM 582 C C . GLU A 1 83 ? -0.999 -2.188 -28.936 1.00 39.75 83 GLU A C 1
ATOM 584 O O . GLU A 1 83 ? 0.202 -2.348 -28.734 1.00 39.75 83 GLU A O 1
ATOM 589 N N . GLY A 1 84 ? -1.707 -3.033 -29.694 1.00 43.56 84 GLY A N 1
ATOM 590 C CA . GLY A 1 84 ? -1.114 -4.007 -30.595 1.00 43.56 84 GLY A CA 1
ATOM 591 C C . GLY A 1 84 ? -0.074 -3.362 -31.514 1.00 43.56 84 GLY A C 1
ATOM 592 O O . GLY A 1 84 ? -0.398 -2.656 -32.466 1.00 43.56 84 GLY A O 1
ATOM 593 N N . GLY A 1 85 ? 1.188 -3.671 -31.240 1.00 35.66 85 GLY A N 1
ATOM 594 C CA . GLY A 1 85 ? 2.342 -3.318 -32.050 1.00 35.66 85 GLY A CA 1
ATOM 595 C C . GLY A 1 85 ? 3.323 -4.480 -32.042 1.00 35.66 85 GLY A C 1
ATOM 596 O O . GLY A 1 85 ? 4.168 -4.580 -31.167 1.00 35.66 85 GLY A O 1
ATOM 597 N N . HIS A 1 86 ? 3.147 -5.385 -33.004 1.00 45.19 86 HIS A N 1
ATOM 598 C CA . HIS A 1 86 ? 4.092 -6.397 -33.492 1.00 45.19 86 HIS A CA 1
ATOM 599 C C . HIS A 1 86 ? 5.535 -6.269 -32.929 1.00 45.19 86 HIS A C 1
ATOM 601 O O . HIS A 1 86 ? 6.353 -5.538 -33.484 1.00 45.19 86 HIS A O 1
ATOM 607 N N . GLY A 1 87 ? 5.855 -6.986 -31.839 1.00 40.12 87 GLY A N 1
ATOM 608 C CA . GLY A 1 87 ? 7.219 -6.985 -31.286 1.00 40.12 87 GLY A CA 1
ATOM 609 C C . GLY A 1 87 ? 7.493 -7.802 -30.015 1.00 40.12 87 GLY A C 1
ATOM 610 O O . GLY A 1 87 ? 8.630 -8.216 -29.833 1.00 40.12 87 GLY A O 1
ATOM 611 N N . ALA A 1 88 ? 6.500 -8.101 -29.169 1.00 44.72 88 ALA A N 1
ATOM 612 C CA . ALA A 1 88 ? 6.743 -8.620 -27.810 1.00 44.72 88 ALA A CA 1
ATOM 613 C C . ALA A 1 88 ? 6.226 -10.053 -27.555 1.00 44.72 88 ALA A C 1
ATOM 615 O O . ALA A 1 88 ? 5.653 -10.338 -26.514 1.00 44.72 88 ALA A O 1
ATOM 616 N N . ARG A 1 89 ? 6.390 -10.986 -28.501 1.00 48.78 89 ARG A N 1
ATOM 617 C CA . ARG A 1 89 ? 5.877 -12.365 -28.319 1.00 48.78 89 ARG A CA 1
ATOM 618 C C . ARG A 1 89 ? 6.773 -13.276 -27.466 1.00 48.78 89 ARG A C 1
ATOM 620 O O . ARG A 1 89 ? 6.431 -14.439 -27.285 1.00 48.78 89 ARG A O 1
ATOM 627 N N . TYR A 1 90 ? 7.928 -12.788 -27.015 1.00 50.91 90 TYR A N 1
ATOM 628 C CA . TYR A 1 90 ? 8.902 -13.603 -26.285 1.00 50.91 90 TYR A CA 1
ATOM 629 C C . TYR A 1 90 ? 8.887 -13.360 -24.767 1.00 50.91 90 TYR A C 1
ATOM 631 O O . TYR A 1 90 ? 9.015 -14.343 -24.046 1.00 50.91 90 TYR A O 1
ATOM 639 N N . ASP A 1 91 ? 8.622 -12.134 -24.295 1.00 55.66 91 ASP A N 1
ATOM 640 C CA . ASP A 1 91 ? 8.555 -11.830 -22.849 1.00 55.66 91 ASP A CA 1
ATOM 641 C C . ASP A 1 91 ? 7.206 -12.210 -22.209 1.00 55.66 91 ASP A C 1
ATOM 643 O O . ASP A 1 91 ? 7.166 -12.741 -21.100 1.00 55.66 91 ASP A O 1
ATOM 647 N N . ASP A 1 92 ? 6.105 -12.064 -22.950 1.00 58.03 92 ASP A N 1
ATOM 648 C CA . ASP A 1 92 ? 4.748 -12.433 -22.509 1.00 58.03 92 ASP A CA 1
ATOM 649 C C . ASP A 1 92 ? 4.652 -13.928 -22.128 1.00 58.03 92 ASP A C 1
ATOM 651 O O . ASP A 1 92 ? 4.082 -14.325 -21.114 1.00 58.03 92 ASP A O 1
ATOM 655 N N . ALA A 1 93 ? 5.341 -14.783 -22.892 1.00 62.03 93 ALA A N 1
ATOM 656 C CA . ALA A 1 93 ? 5.351 -16.222 -22.656 1.00 62.03 93 ALA A CA 1
ATOM 657 C C . ALA A 1 93 ? 6.189 -16.645 -21.434 1.00 62.03 93 ALA A C 1
ATOM 659 O O . ALA A 1 93 ? 5.958 -17.735 -20.899 1.00 62.03 93 ALA A O 1
ATOM 660 N N . SER A 1 94 ? 7.184 -15.854 -21.015 1.00 64.81 94 SER A N 1
ATOM 661 C CA . SER A 1 94 ? 7.918 -16.098 -19.765 1.00 64.81 94 SER A CA 1
ATOM 662 C C . SER A 1 94 ? 7.123 -15.628 -18.553 1.00 64.81 94 SER A C 1
ATOM 664 O O . SER A 1 94 ? 7.055 -16.366 -17.568 1.00 64.81 94 SER A O 1
ATOM 666 N N . ASP A 1 95 ? 6.451 -14.482 -18.652 1.00 69.25 95 ASP A N 1
ATOM 667 C CA . ASP A 1 95 ? 5.635 -13.935 -17.565 1.00 69.25 95 ASP A CA 1
ATOM 668 C C . ASP A 1 95 ? 4.437 -14.841 -17.241 1.00 69.25 95 ASP A C 1
ATOM 670 O O . ASP A 1 95 ? 4.197 -15.164 -16.072 1.00 69.25 95 ASP A O 1
ATOM 674 N N . ASP A 1 96 ? 3.778 -15.394 -18.263 1.00 77.06 96 ASP A N 1
ATOM 675 C CA . ASP A 1 96 ? 2.708 -16.389 -18.102 1.00 77.06 96 ASP A CA 1
ATOM 676 C C . ASP A 1 96 ? 3.182 -17.677 -17.402 1.00 77.06 96 ASP A C 1
ATOM 678 O O . ASP A 1 96 ? 2.472 -18.292 -16.589 1.00 77.06 96 ASP A O 1
ATOM 682 N N . ARG A 1 97 ? 4.417 -18.109 -17.688 1.00 81.19 97 ARG A N 1
ATOM 683 C CA . ARG A 1 97 ? 5.009 -19.308 -17.070 1.00 81.19 97 ARG A CA 1
ATOM 684 C C . ARG A 1 97 ? 5.368 -19.069 -15.611 1.00 81.19 97 ARG A C 1
ATOM 686 O O . ARG A 1 97 ? 5.127 -19.952 -14.786 1.00 81.19 97 ARG A O 1
ATOM 693 N N . VAL A 1 98 ? 5.894 -17.890 -15.283 1.00 83.12 98 VAL A N 1
ATOM 694 C CA . VAL A 1 98 ? 6.190 -17.490 -13.899 1.00 83.12 98 VAL A CA 1
ATOM 695 C C . VAL A 1 98 ? 4.894 -17.343 -13.096 1.00 83.12 98 VAL A C 1
ATOM 697 O O . VAL A 1 98 ? 4.821 -17.824 -11.963 1.00 83.12 98 VAL A O 1
ATOM 700 N N . ALA A 1 99 ? 3.835 -16.783 -13.688 1.00 83.94 99 ALA A N 1
ATOM 701 C CA . ALA A 1 99 ? 2.520 -16.680 -13.053 1.00 83.94 99 ALA A CA 1
ATOM 702 C C . ALA A 1 99 ? 1.939 -18.057 -12.686 1.00 83.94 99 ALA A C 1
ATOM 704 O O . ALA A 1 99 ? 1.469 -18.254 -11.564 1.00 83.94 99 ALA A O 1
ATOM 705 N N . THR A 1 100 ? 2.058 -19.033 -13.588 1.00 85.50 100 THR A N 1
ATOM 706 C CA . THR A 1 100 ? 1.644 -20.426 -13.341 1.00 85.50 100 THR A CA 1
ATOM 707 C C . THR A 1 100 ? 2.493 -21.100 -12.254 1.00 85.50 100 THR A C 1
ATOM 709 O O . THR A 1 100 ? 2.011 -21.939 -11.490 1.00 85.50 100 THR A O 1
ATOM 712 N N . LEU A 1 101 ? 3.781 -20.758 -12.164 1.00 87.25 101 LEU A N 1
ATOM 713 C CA . LEU A 1 101 ? 4.666 -21.272 -11.120 1.00 87.25 101 LEU A CA 1
ATOM 714 C C . LEU A 1 101 ? 4.284 -20.735 -9.734 1.00 87.25 101 LEU A C 1
ATOM 716 O O . LEU A 1 101 ? 4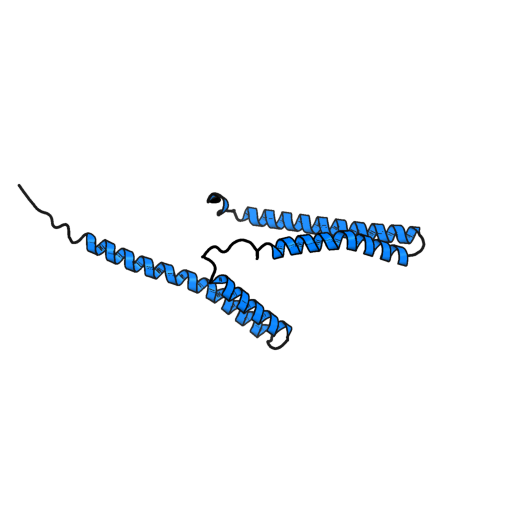.226 -21.499 -8.771 1.00 87.25 101 LEU A O 1
ATOM 720 N N . ARG A 1 102 ? 3.970 -19.437 -9.660 1.00 87.69 102 ARG A N 1
ATOM 721 C CA . ARG A 1 102 ? 3.528 -18.755 -8.437 1.00 87.69 102 ARG A CA 1
ATOM 722 C C . ARG A 1 102 ? 2.222 -19.335 -7.901 1.00 87.69 102 ARG A C 1
ATOM 724 O O . ARG A 1 102 ? 2.091 -19.516 -6.693 1.00 87.69 102 ARG A O 1
ATOM 731 N N . ASP A 1 103 ? 1.278 -19.660 -8.779 1.00 88.50 103 ASP A N 1
ATOM 732 C CA . ASP A 1 103 ? -0.002 -20.256 -8.380 1.00 88.50 103 ASP A CA 1
ATOM 733 C C . ASP A 1 103 ? 0.202 -21.609 -7.673 1.00 88.50 103 ASP A C 1
ATOM 735 O O . ASP A 1 103 ? -0.296 -21.826 -6.569 1.00 88.50 103 ASP A O 1
ATOM 739 N N . ARG A 1 104 ? 1.072 -22.468 -8.222 1.00 86.31 104 ARG A N 1
ATOM 740 C CA . ARG A 1 104 ? 1.403 -23.778 -7.628 1.00 86.31 104 ARG A CA 1
ATOM 741 C C . ARG A 1 104 ? 2.184 -23.694 -6.319 1.00 86.31 104 ARG A C 1
ATOM 743 O O . ARG A 1 104 ? 1.974 -24.525 -5.439 1.00 86.31 104 ARG A O 1
ATOM 750 N N . TYR A 1 105 ? 3.057 -22.698 -6.171 1.00 87.06 105 TYR A N 1
ATOM 751 C CA . TYR A 1 105 ? 3.732 -22.427 -4.897 1.00 87.06 105 TYR A CA 1
ATOM 752 C C . TYR A 1 105 ? 2.726 -22.018 -3.818 1.00 87.06 105 TYR A C 1
ATOM 754 O O . TYR A 1 105 ? 2.727 -22.556 -2.715 1.00 87.06 105 TYR A O 1
ATOM 762 N N . THR A 1 106 ? 1.795 -21.128 -4.166 1.00 91.94 106 THR A N 1
ATOM 763 C CA . THR A 1 106 ? 0.760 -20.650 -3.236 1.00 91.94 106 THR A CA 1
ATOM 764 C C . THR A 1 106 ? -0.240 -21.756 -2.878 1.00 91.94 106 THR A C 1
ATOM 766 O O . THR A 1 106 ? -0.755 -21.791 -1.761 1.00 91.94 106 THR A O 1
ATOM 769 N N . ALA A 1 107 ? -0.476 -22.694 -3.799 1.00 90.00 107 ALA A N 1
ATOM 770 C CA . ALA A 1 107 ? -1.237 -23.918 -3.559 1.00 90.00 107 ALA A CA 1
ATOM 771 C C . ALA A 1 107 ? -0.479 -24.960 -2.708 1.00 90.00 107 ALA A C 1
ATOM 773 O O . ALA A 1 107 ? -1.079 -25.944 -2.275 1.00 90.00 107 ALA A O 1
ATOM 774 N N . GLY A 1 108 ? 0.818 -24.755 -2.449 1.00 88.19 108 GLY A N 1
ATOM 775 C CA . GLY A 1 108 ? 1.668 -25.674 -1.690 1.00 88.19 108 GLY A CA 1
ATOM 776 C C . GLY A 1 108 ? 2.046 -26.951 -2.447 1.00 88.19 108 GLY A C 1
ATOM 777 O O . GLY A 1 108 ? 2.455 -27.928 -1.826 1.00 88.19 108 GLY A O 1
ATOM 778 N N . GLU A 1 109 ? 1.892 -26.971 -3.774 1.00 89.31 109 GLU A N 1
ATOM 779 C CA . GLU A 1 109 ? 2.240 -28.120 -4.625 1.00 89.31 109 GLU A CA 1
ATOM 780 C C . GLU A 1 109 ? 3.745 -28.217 -4.907 1.00 89.31 109 GLU A C 1
ATOM 782 O O . GLU A 1 109 ? 4.244 -29.283 -5.273 1.00 89.31 109 GLU A O 1
ATOM 787 N N . ILE A 1 110 ? 4.465 -27.104 -4.756 1.00 90.81 110 ILE A N 1
ATOM 788 C CA . ILE A 1 110 ? 5.921 -27.023 -4.871 1.00 90.81 110 ILE A CA 1
ATOM 789 C C . ILE A 1 110 ? 6.492 -26.346 -3.629 1.00 90.81 110 ILE A C 1
ATOM 791 O O . ILE A 1 110 ? 5.869 -25.445 -3.067 1.00 90.81 110 ILE A O 1
ATOM 795 N N . ASP A 1 111 ? 7.668 -26.796 -3.207 1.00 87.06 111 ASP A N 1
ATOM 796 C CA . ASP A 1 111 ? 8.407 -26.164 -2.121 1.00 87.06 111 ASP A CA 1
ATOM 797 C C . ASP A 1 111 ? 9.173 -24.917 -2.597 1.00 87.06 111 ASP A C 1
ATOM 799 O O . ASP A 1 111 ? 9.274 -24.623 -3.792 1.00 87.06 111 ASP A O 1
ATOM 803 N N . ASP A 1 112 ? 9.683 -24.175 -1.618 1.00 84.69 112 ASP A N 1
ATOM 804 C CA . ASP A 1 112 ? 10.420 -22.922 -1.799 1.00 84.69 112 ASP A CA 1
ATOM 805 C C . ASP A 1 112 ? 11.695 -23.117 -2.632 1.00 84.69 112 ASP A C 1
ATOM 807 O O . ASP A 1 112 ? 11.965 -22.360 -3.559 1.00 84.69 112 ASP A O 1
ATOM 811 N N . GLU A 1 113 ? 12.432 -24.199 -2.378 1.00 88.00 113 GLU A N 1
ATOM 812 C CA . GLU A 1 113 ? 13.697 -24.499 -3.056 1.00 88.00 113 GLU A CA 1
ATOM 813 C C . GLU A 1 113 ? 13.474 -24.833 -4.544 1.00 88.00 113 GLU A C 1
ATOM 815 O O . GLU A 1 113 ? 14.203 -24.373 -5.426 1.00 88.00 113 GLU A O 1
ATOM 820 N N . THR A 1 114 ? 12.394 -25.557 -4.843 1.00 87.00 114 THR A N 1
ATOM 821 C CA . THR A 1 114 ? 11.951 -25.896 -6.200 1.00 87.00 114 THR A CA 1
ATOM 822 C C . THR A 1 114 ? 11.410 -24.677 -6.941 1.00 87.00 114 THR A C 1
ATOM 824 O O . THR A 1 114 ? 11.583 -24.577 -8.160 1.00 87.00 114 THR A O 1
ATOM 827 N N . PHE A 1 115 ? 10.730 -23.763 -6.245 1.00 88.81 115 PHE A N 1
ATOM 828 C CA . PHE A 1 115 ? 10.239 -22.516 -6.828 1.00 88.81 115 PHE A CA 1
ATOM 829 C C . PHE A 1 115 ? 11.406 -21.618 -7.248 1.00 88.81 115 PHE A C 1
ATOM 831 O O . PHE A 1 115 ? 11.491 -21.261 -8.424 1.00 88.81 115 PHE A O 1
ATOM 838 N N . GLU A 1 116 ? 12.339 -21.346 -6.336 1.00 87.69 116 GLU A N 1
ATOM 839 C CA . GLU A 1 116 ? 13.516 -20.505 -6.587 1.00 87.69 116 GLU A CA 1
ATOM 840 C C . GLU A 1 116 ? 14.367 -21.055 -7.744 1.00 87.69 116 GLU A C 1
ATOM 842 O O . GLU A 1 116 ? 14.687 -20.324 -8.681 1.00 87.69 116 GLU A O 1
ATOM 847 N N . GLN A 1 117 ? 14.638 -22.367 -7.767 1.00 87.06 117 GLN A N 1
ATOM 848 C CA . GLN A 1 117 ? 15.411 -22.995 -8.847 1.00 87.06 117 GLN A CA 1
ATOM 849 C C . GLN A 1 117 ? 14.747 -22.841 -10.227 1.00 87.06 117 GLN A C 1
ATOM 851 O O . GLN A 1 117 ? 15.417 -22.619 -11.235 1.00 87.06 117 GLN A O 1
ATOM 856 N N . ARG A 1 118 ? 13.421 -22.982 -10.291 1.00 83.94 118 ARG A N 1
ATOM 857 C CA . ARG A 1 118 ? 12.651 -22.921 -11.544 1.00 83.94 118 ARG A CA 1
ATOM 858 C C . ARG A 1 118 ? 12.448 -21.490 -12.033 1.00 83.94 118 ARG A C 1
ATOM 860 O O . ARG A 1 118 ? 12.372 -21.278 -13.241 1.00 83.94 118 ARG A O 1
ATOM 867 N N . VAL A 1 119 ? 12.335 -20.526 -11.120 1.00 85.50 119 VAL A N 1
ATOM 868 C CA . VAL A 1 119 ? 12.279 -19.097 -11.454 1.00 85.50 119 VAL A CA 1
ATOM 869 C C . VAL A 1 119 ? 13.623 -18.637 -12.009 1.00 85.50 119 VAL A C 1
ATOM 871 O O . VAL A 1 119 ? 13.649 -18.003 -13.061 1.00 85.50 119 VAL A O 1
ATOM 874 N N . ASP A 1 120 ? 14.728 -19.024 -11.372 1.00 84.38 120 ASP A N 1
ATOM 875 C CA . ASP A 1 120 ? 16.079 -18.697 -11.839 1.00 84.38 120 ASP A CA 1
ATOM 876 C C . ASP A 1 120 ? 16.365 -19.273 -13.239 1.00 84.38 120 ASP A C 1
ATOM 878 O O . ASP A 1 120 ? 16.892 -18.580 -14.111 1.00 84.38 120 ASP A O 1
ATOM 882 N N . GLU A 1 121 ? 15.923 -20.508 -13.507 1.00 83.81 121 GLU A N 1
ATOM 883 C CA . GLU A 1 121 ? 16.026 -21.142 -14.830 1.00 83.81 121 GLU A CA 1
ATOM 884 C C . GLU A 1 121 ? 15.194 -20.408 -15.899 1.00 83.81 121 GLU A C 1
ATOM 886 O O . GLU A 1 121 ? 15.662 -20.198 -17.023 1.00 83.81 121 GLU A O 1
ATOM 891 N N . LEU A 1 122 ? 13.969 -19.993 -15.555 1.00 82.56 122 LEU A N 1
ATOM 892 C CA . LEU A 1 122 ? 13.079 -19.266 -16.465 1.00 82.56 122 LEU A CA 1
ATOM 893 C C . LEU A 1 122 ? 13.605 -17.867 -16.801 1.00 82.56 122 LEU A C 1
ATOM 895 O O . LEU A 1 122 ? 13.495 -17.452 -17.952 1.00 82.56 122 LEU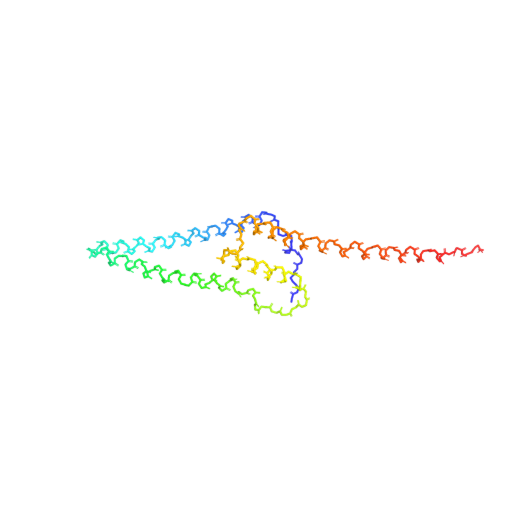 A O 1
ATOM 899 N N . LEU A 1 123 ? 14.201 -17.168 -15.834 1.00 78.62 123 LEU A N 1
ATOM 900 C CA . LEU A 1 123 ? 14.788 -15.842 -16.046 1.00 78.62 123 LEU A CA 1
ATOM 901 C C . LEU A 1 123 ? 16.123 -15.929 -16.802 1.00 78.62 123 LEU A C 1
ATOM 903 O O . LEU A 1 123 ? 16.353 -15.169 -17.740 1.00 78.62 123 LEU A O 1
ATOM 907 N N . SER A 1 124 ? 16.961 -16.919 -16.487 1.00 74.50 124 SER A N 1
ATOM 908 C CA . SE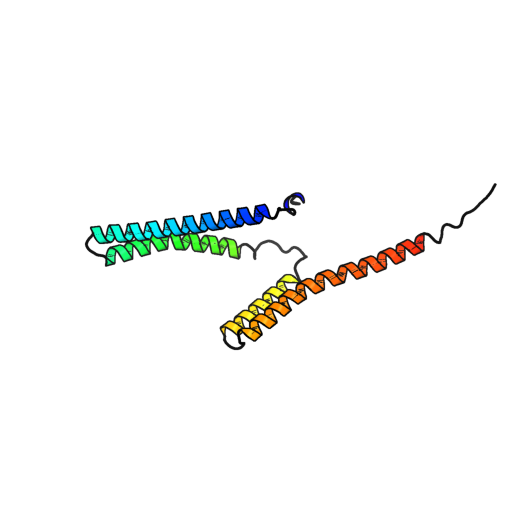R A 1 124 ? 18.252 -17.127 -17.161 1.00 74.50 124 SER A CA 1
ATOM 909 C C . SER A 1 124 ? 18.119 -17.595 -18.620 1.00 74.50 124 SER A C 1
ATOM 911 O O . SER A 1 124 ? 18.974 -17.300 -19.459 1.00 74.50 124 SER A O 1
ATOM 913 N N . GLY A 1 125 ? 17.057 -18.336 -18.959 1.00 61.84 125 GLY A N 1
ATOM 914 C CA . GLY A 1 125 ? 16.808 -18.830 -20.321 1.00 61.84 125 GLY A CA 1
ATOM 915 C C . GLY A 1 125 ? 16.353 -17.753 -21.317 1.00 61.84 125 GLY A C 1
ATOM 916 O O . GLY A 1 125 ? 16.625 -17.866 -22.521 1.00 61.84 125 GLY A O 1
ATOM 917 N N . THR A 1 126 ? 15.701 -16.695 -20.830 1.00 59.84 126 THR A N 1
ATOM 918 C CA . THR A 1 126 ? 15.234 -15.565 -21.649 1.00 59.84 126 THR A CA 1
ATOM 919 C C . THR A 1 126 ? 16.413 -14.725 -22.156 1.00 59.84 126 THR A C 1
ATOM 921 O O . THR A 1 126 ? 16.482 -14.417 -23.349 1.00 59.84 126 THR A O 1
ATOM 924 N N . ASP A 1 127 ? 17.428 -14.500 -21.317 1.00 52.44 127 ASP A N 1
ATOM 925 C CA . ASP A 1 127 ? 18.639 -13.752 -21.687 1.00 52.44 127 ASP A CA 1
ATOM 926 C C . ASP A 1 127 ? 19.517 -14.486 -22.720 1.00 52.44 127 ASP A C 1
ATOM 928 O O . ASP A 1 127 ? 20.130 -13.874 -23.603 1.00 52.44 127 ASP A O 1
ATOM 932 N N . ALA A 1 128 ? 19.558 -15.821 -22.672 1.00 48.66 128 ALA A N 1
ATOM 933 C CA . ALA A 1 128 ? 20.391 -16.627 -23.568 1.00 48.66 128 ALA A CA 1
ATOM 934 C C . ALA A 1 128 ? 19.859 -16.687 -25.014 1.00 48.66 128 ALA A C 1
ATOM 936 O O . ALA A 1 128 ? 20.637 -16.822 -25.966 1.00 48.66 128 ALA A O 1
ATOM 937 N N . THR A 1 129 ? 18.543 -16.562 -25.203 1.00 49.12 129 THR A N 1
ATOM 938 C CA . THR A 1 129 ? 17.907 -16.694 -26.526 1.00 49.12 129 THR A CA 1
ATOM 939 C C . THR A 1 129 ? 18.047 -15.412 -27.361 1.00 49.12 129 THR A C 1
ATOM 941 O O . THR A 1 129 ? 18.191 -15.479 -28.586 1.00 49.12 129 THR A O 1
ATOM 944 N N . ALA A 1 130 ? 18.131 -14.243 -26.716 1.00 47.75 130 ALA A N 1
ATOM 945 C CA . ALA A 1 130 ? 18.410 -12.972 -27.387 1.00 47.75 130 ALA A CA 1
ATOM 946 C C . ALA A 1 130 ? 19.837 -12.916 -27.974 1.00 47.75 130 ALA A C 1
ATOM 948 O O . ALA A 1 130 ? 20.040 -12.429 -29.087 1.00 47.75 130 ALA A O 1
ATOM 949 N N . ALA A 1 131 ? 20.825 -13.503 -27.290 1.00 48.34 131 ALA A N 1
ATOM 950 C CA . ALA A 1 131 ? 22.232 -13.463 -27.704 1.00 48.34 131 ALA A CA 1
ATOM 951 C C . ALA A 1 131 ? 22.595 -14.427 -28.859 1.00 48.34 131 ALA A C 1
ATOM 953 O O . ALA A 1 131 ? 23.627 -14.254 -29.521 1.00 48.34 131 ALA A O 1
ATOM 954 N N . GLY A 1 132 ? 21.774 -15.452 -29.118 1.00 43.66 132 GLY A N 1
ATOM 955 C CA . GLY A 1 132 ? 22.038 -16.468 -30.147 1.00 43.66 132 GLY A CA 1
ATOM 956 C C . GLY A 1 132 ? 21.757 -16.006 -31.581 1.00 43.66 132 GLY A C 1
ATOM 957 O O . GLY A 1 132 ? 22.425 -16.443 -32.519 1.00 43.66 132 GLY A O 1
ATOM 958 N N . THR A 1 133 ? 20.816 -15.079 -31.763 1.00 49.75 133 THR A N 1
ATOM 959 C CA . THR A 1 133 ? 20.259 -14.763 -33.092 1.00 49.75 133 THR A CA 1
ATOM 960 C C . THR A 1 133 ? 21.082 -13.718 -33.865 1.00 49.75 133 THR A C 1
ATOM 962 O O . THR A 1 133 ? 21.100 -13.712 -35.099 1.00 49.75 133 THR A O 1
ATOM 965 N N . GLU A 1 134 ? 21.854 -12.869 -33.178 1.00 50.38 134 GLU A N 1
ATOM 966 C CA . GLU A 1 134 ? 22.685 -11.832 -33.820 1.00 50.38 134 GLU A CA 1
ATOM 967 C C . GLU A 1 134 ? 24.041 -12.347 -34.331 1.00 50.38 134 GLU A C 1
ATOM 969 O O . GLU A 1 134 ? 24.579 -11.846 -35.331 1.00 50.38 134 GLU A O 1
ATOM 974 N N . ARG A 1 135 ? 24.595 -13.390 -33.699 1.00 48.09 135 ARG A N 1
ATOM 975 C CA . ARG A 1 135 ? 25.900 -13.950 -34.093 1.00 48.09 135 ARG A CA 1
ATOM 976 C C . ARG A 1 135 ? 25.840 -14.732 -35.405 1.00 48.09 135 ARG A C 1
ATOM 978 O O . ARG A 1 135 ? 26.810 -14.716 -36.165 1.00 48.09 135 ARG A O 1
ATOM 985 N N . GLU A 1 136 ? 24.708 -15.351 -35.730 1.00 49.06 136 GLU A N 1
ATOM 986 C CA . GLU A 1 136 ? 24.575 -16.132 -36.966 1.00 49.06 136 GLU A CA 1
ATOM 987 C C . GLU A 1 136 ? 24.317 -15.250 -38.206 1.00 49.06 136 GLU A C 1
ATOM 989 O O . GLU A 1 136 ? 24.860 -15.504 -39.287 1.00 49.06 136 GLU A O 1
ATOM 994 N N . SER A 1 137 ? 23.596 -14.133 -38.045 1.00 51.84 137 SER A N 1
ATOM 995 C CA . SER A 1 137 ? 23.311 -13.183 -39.137 1.00 51.84 137 SER A CA 1
ATOM 996 C C . SER A 1 137 ? 24.552 -12.396 -39.590 1.00 51.84 137 SER A C 1
ATOM 998 O O . SER A 1 137 ? 24.717 -12.079 -40.774 1.00 51.84 137 SER A O 1
ATOM 1000 N N . SER A 1 138 ? 25.484 -12.139 -38.669 1.00 52.53 138 SER A N 1
ATOM 1001 C CA . SER A 1 138 ? 26.748 -11.449 -38.966 1.00 52.53 138 SER A CA 1
ATOM 1002 C C . SER A 1 138 ? 27.728 -12.335 -39.747 1.00 52.53 138 SER A C 1
ATOM 1004 O O . SER A 1 138 ? 28.442 -11.856 -40.629 1.00 52.53 138 SER A O 1
ATOM 1006 N N . LYS A 1 139 ? 27.706 -13.655 -39.512 1.00 51.47 139 LYS A N 1
ATOM 1007 C CA . LYS A 1 139 ? 28.588 -14.602 -40.210 1.00 51.47 139 LYS A CA 1
ATOM 1008 C C . LYS A 1 139 ? 28.181 -14.832 -41.671 1.00 51.47 139 LYS A C 1
ATOM 1010 O O . LYS A 1 139 ? 29.052 -14.993 -42.523 1.00 51.47 139 LYS A O 1
ATOM 1015 N N . ARG A 1 140 ? 26.881 -14.776 -41.995 1.00 53.06 140 ARG A N 1
ATOM 1016 C CA . ARG A 1 140 ? 26.399 -14.866 -43.390 1.00 53.06 140 ARG A CA 1
ATOM 1017 C C . ARG A 1 140 ? 26.673 -13.604 -44.214 1.00 53.06 140 ARG A C 1
ATOM 1019 O O . ARG A 1 140 ? 26.931 -13.722 -45.408 1.00 53.06 140 ARG A O 1
ATOM 1026 N N . ARG A 1 141 ? 26.656 -12.414 -43.600 1.00 56.03 141 ARG A N 1
ATOM 1027 C CA . ARG A 1 141 ? 26.912 -11.143 -44.305 1.00 56.03 141 ARG A CA 1
ATOM 1028 C C . ARG A 1 141 ? 28.371 -10.984 -44.732 1.00 56.03 141 ARG A C 1
ATOM 1030 O O . ARG A 1 141 ? 28.627 -10.610 -45.873 1.00 56.03 141 ARG A O 1
ATOM 1037 N N . ASN A 1 142 ? 29.315 -11.354 -43.867 1.00 55.53 142 ASN A N 1
ATOM 1038 C CA . ASN A 1 142 ? 30.741 -11.249 -44.191 1.00 55.53 142 ASN A CA 1
ATOM 1039 C C . ASN A 1 142 ? 31.160 -12.205 -45.316 1.00 55.53 142 ASN A C 1
ATOM 1041 O O . ASN A 1 142 ? 31.991 -11.848 -46.142 1.00 55.53 142 ASN A O 1
ATOM 1045 N N . HIS A 1 143 ? 30.526 -13.377 -45.423 1.00 55.06 143 HIS A N 1
ATOM 1046 C CA . HIS A 1 143 ? 30.860 -14.330 -46.483 1.00 55.06 143 HIS A CA 1
ATOM 1047 C C . HIS A 1 143 ? 30.316 -13.935 -47.870 1.00 55.06 143 HIS A C 1
ATOM 1049 O O . HIS A 1 143 ? 30.812 -14.422 -48.886 1.00 55.06 143 HIS A O 1
ATOM 1055 N N . ALA A 1 144 ? 29.307 -13.058 -47.922 1.00 56.41 144 ALA A N 1
ATOM 1056 C CA . ALA A 1 144 ? 28.787 -12.495 -49.167 1.00 56.41 144 ALA A CA 1
ATOM 1057 C C . ALA A 1 144 ? 29.614 -11.291 -49.654 1.00 56.41 144 ALA A C 1
ATOM 1059 O O . ALA A 1 144 ? 29.768 -11.116 -50.859 1.00 56.41 144 ALA A O 1
ATOM 1060 N N . ALA A 1 145 ? 30.170 -10.496 -48.733 1.00 57.12 145 ALA A N 1
ATOM 1061 C CA . ALA A 1 145 ? 31.020 -9.352 -49.068 1.00 57.12 145 ALA A CA 1
ATOM 1062 C C . ALA A 1 145 ? 32.398 -9.779 -49.605 1.00 57.12 145 ALA A C 1
ATOM 1064 O O . ALA A 1 145 ? 32.888 -9.188 -50.561 1.00 57.12 145 ALA A O 1
ATOM 1065 N N . ASP A 1 146 ? 32.967 -10.857 -49.061 1.00 51.78 146 ASP A N 1
ATOM 1066 C CA . ASP A 1 146 ? 34.270 -11.396 -49.483 1.00 51.78 146 ASP A CA 1
ATOM 1067 C C . ASP A 1 146 ? 34.234 -12.012 -50.898 1.00 51.78 146 ASP A C 1
ATOM 1069 O O . ASP A 1 146 ? 35.222 -12.027 -51.622 1.00 51.78 146 ASP A O 1
ATOM 1073 N N . ARG A 1 147 ? 33.054 -12.448 -51.365 1.00 54.50 147 ARG A N 1
ATOM 1074 C CA . ARG A 1 147 ? 32.884 -13.006 -52.720 1.00 54.50 147 ARG A CA 1
ATOM 1075 C C . ARG A 1 147 ? 32.746 -11.944 -53.816 1.00 54.50 147 ARG A C 1
ATOM 1077 O O . ARG A 1 147 ? 32.803 -12.282 -54.995 1.00 54.50 147 ARG A O 1
ATOM 1084 N N . ALA A 1 148 ? 32.508 -10.685 -53.446 1.00 55.62 148 ALA A N 1
ATOM 1085 C CA . ALA A 1 148 ? 32.319 -9.596 -54.403 1.00 55.62 148 ALA A CA 1
ATOM 1086 C C . ALA A 1 148 ? 33.643 -8.928 -54.816 1.00 55.62 148 ALA A C 1
ATOM 1088 O O . ALA A 1 148 ? 33.688 -8.293 -55.869 1.00 55.62 148 ALA A O 1
ATOM 1089 N N . ASP A 1 149 ? 34.714 -9.100 -54.036 1.00 51.31 149 ASP A N 1
ATOM 1090 C CA . ASP A 1 149 ? 36.013 -8.462 -54.298 1.00 51.31 149 ASP A CA 1
ATOM 1091 C C . ASP A 1 149 ? 36.910 -9.282 -55.249 1.00 51.31 149 ASP A C 1
ATOM 1093 O O . ASP A 1 149 ? 37.758 -8.739 -55.951 1.00 51.31 149 ASP A O 1
ATOM 1097 N N . GLU A 1 150 ? 36.651 -10.585 -55.401 1.00 53.84 150 GLU A N 1
ATOM 1098 C CA . GLU A 1 150 ? 37.460 -11.476 -56.251 1.00 53.84 150 GLU A CA 1
ATOM 1099 C C . GLU A 1 150 ? 37.149 -11.372 -57.764 1.00 53.84 150 GLU A C 1
ATOM 1101 O O . GLU A 1 150 ? 37.749 -12.067 -58.580 1.00 53.84 150 GLU A O 1
ATOM 1106 N N . THR A 1 151 ? 36.228 -10.489 -58.181 1.00 55.75 151 THR A N 1
ATOM 1107 C CA . THR A 1 151 ? 35.886 -10.285 -59.610 1.00 55.75 151 THR A CA 1
ATOM 1108 C C . THR A 1 151 ? 36.503 -9.038 -60.245 1.00 55.75 151 THR A C 1
ATOM 1110 O O . THR A 1 151 ? 36.305 -8.798 -61.436 1.00 55.75 151 THR A O 1
ATOM 1113 N N . ARG A 1 152 ? 37.311 -8.257 -59.514 1.00 54.84 152 ARG A N 1
ATOM 1114 C CA . ARG A 1 152 ? 38.084 -7.145 -60.095 1.00 54.84 152 ARG A CA 1
ATOM 1115 C C . ARG A 1 152 ? 39.501 -7.581 -60.460 1.00 54.84 152 ARG A C 1
ATOM 1117 O O . ARG A 1 152 ? 40.485 -7.216 -59.827 1.00 54.84 152 ARG A O 1
ATOM 1124 N N . THR A 1 153 ? 39.597 -8.361 -61.530 1.00 56.84 153 THR A N 1
ATOM 1125 C CA . THR A 1 153 ? 40.859 -8.620 -62.235 1.00 56.84 153 THR A CA 1
ATOM 1126 C C . THR A 1 153 ? 41.324 -7.332 -62.949 1.00 56.84 153 THR A C 1
ATOM 1128 O O . THR A 1 153 ? 40.487 -6.646 -63.541 1.00 56.84 153 THR A O 1
ATOM 1131 N N . PRO A 1 154 ? 42.622 -6.966 -62.911 1.00 59.34 154 PRO A N 1
ATOM 1132 C CA . PRO A 1 154 ? 43.119 -5.727 -63.501 1.00 59.34 154 PRO A CA 1
ATOM 1133 C C . PRO A 1 154 ? 43.386 -5.902 -65.006 1.00 59.34 154 PRO A C 1
ATOM 1135 O O . PRO A 1 154 ? 44.321 -6.587 -65.411 1.00 59.34 154 PRO A O 1
ATOM 1138 N N . GLU A 1 155 ? 42.580 -5.252 -65.840 1.00 50.78 155 GLU A N 1
ATOM 1139 C CA . GLU A 1 155 ? 42.900 -4.928 -67.238 1.00 50.78 155 GLU A CA 1
ATOM 1140 C C . GLU A 1 155 ? 43.108 -3.405 -67.316 1.00 50.78 155 GLU A C 1
ATOM 1142 O O . GLU A 1 155 ? 42.322 -2.652 -66.754 1.00 50.78 155 GLU A O 1
ATOM 1147 N N . ARG A 1 156 ? 44.094 -2.832 -68.001 1.00 50.81 156 ARG A N 1
ATOM 1148 C CA . ARG A 1 156 ? 45.200 -3.354 -68.798 1.00 50.81 156 ARG A CA 1
ATOM 1149 C C . ARG A 1 156 ? 46.109 -2.154 -69.089 1.00 50.81 156 ARG A C 1
ATOM 1151 O O . ARG A 1 156 ? 45.627 -1.030 -69.215 1.00 50.81 156 ARG A O 1
ATOM 1158 N N . GLU A 1 157 ? 47.399 -2.414 -69.238 1.00 49.25 157 GLU A N 1
ATOM 1159 C CA . GLU A 1 157 ? 48.351 -1.534 -69.916 1.00 49.25 157 GLU A CA 1
ATOM 1160 C C . GLU A 1 157 ? 47.808 -1.022 -71.262 1.00 49.25 157 GLU A C 1
ATOM 1162 O O . GLU A 1 157 ? 47.337 -1.828 -72.074 1.00 49.25 157 GLU A O 1
ATOM 1167 N N . ARG A 1 158 ? 47.958 0.284 -71.521 1.00 48.50 158 ARG A N 1
ATOM 1168 C CA . ARG A 1 158 ? 48.642 0.844 -72.704 1.00 48.50 158 ARG A CA 1
ATOM 1169 C C . ARG A 1 158 ? 48.686 2.367 -72.679 1.00 48.50 158 ARG A C 1
ATOM 1171 O O . ARG A 1 158 ? 47.638 2.982 -72.395 1.00 48.50 158 ARG A O 1
#

pLDDT: mean 70.22, std 15.38, range [35.66, 91.94]

Organism: Natrialba asiatica (strain ATCC 700177 / DSM 12278 / JCM 9576 / FERM P-10747 / NBRC 102637 / 172P1) (NCBI:txid29540)